Protein AF-A0A4Q5N2U7-F1 (afdb_monomer_lite)

pLDDT: mean 84.31, std 18.62, range [34.31, 98.62]

InterPro domains:
  IPR003783 Regulatory protein RecX [PTHR33602] (4-126)
  IPR036388 Winged helix-like DNA-binding domain superfamily [G3DSA:1.10.10.10] (25-68)
  IPR053924 RecX, second three-helical domain [PF02631] (25-66)

Sequence (153 aa):
MARNDVPTDIAETVLDRFTEVGLIDDAEYARMLVRARHEDRGLARRALVVELRRKGIDDDVAAGALEAVDDDLEASTARDLARRRLAGNRGLGREVRMRRVVAMLGRKGYSSGLAVQIVCELLAQEAAATGSDPAGDQDDRADLSGREFFGDD

Radius of gyration: 21.4 Å; chains: 1; bounding box: 68×37×55 Å

Foldseek 3Di:
DDDPPDPVVNVLVVLLVCVVVVVDDLLRSLLVQLVSCCVVVVADLQVSCVVSVVVVRDPVSNVNSCVVCDPVNNLVSLLVQLLVQLVVCVVDDLVVSLVVSLVSNVVSPDDSVSSNVSNVVVVVVVCVVVVPDPDDDPDPPDDDDDDPDDDDD

Structure (mmCIF, N/CA/C/O backbone):
data_AF-A0A4Q5N2U7-F1
#
_entry.id   AF-A0A4Q5N2U7-F1
#
loop_
_atom_site.group_PDB
_atom_site.id
_atom_site.type_symbol
_atom_site.label_atom_id
_atom_site.label_alt_id
_atom_site.label_comp_id
_atom_site.label_asym_id
_atom_site.label_entity_id
_atom_site.label_seq_id
_atom_site.pdbx_PDB_ins_code
_atom_site.Cartn_x
_atom_site.Cartn_y
_atom_site.Cartn_z
_atom_site.occupancy
_atom_site.B_iso_or_equiv
_atom_site.auth_seq_id
_atom_site.auth_comp_id
_atom_site.auth_asym_id
_atom_site.auth_atom_id
_atom_site.pdbx_PDB_model_num
ATOM 1 N N . MET A 1 1 ? -11.801 25.457 -3.790 1.00 34.31 1 MET A N 1
ATOM 2 C CA . MET A 1 1 ? -12.072 24.606 -2.614 1.00 34.31 1 MET A CA 1
ATOM 3 C C . MET A 1 1 ? -10.730 24.196 -2.039 1.00 34.31 1 MET A C 1
ATOM 5 O O . MET A 1 1 ? -9.992 23.498 -2.721 1.00 34.31 1 MET A O 1
ATOM 9 N N . ALA A 1 2 ? -10.361 24.733 -0.878 1.00 39.69 2 ALA A N 1
ATOM 10 C CA . ALA A 1 2 ? -9.082 24.439 -0.243 1.00 39.69 2 ALA A CA 1
ATOM 11 C C . ALA A 1 2 ? -9.148 23.031 0.362 1.00 39.69 2 ALA A C 1
ATOM 13 O O . ALA A 1 2 ? -9.914 22.795 1.294 1.00 39.69 2 ALA A O 1
ATOM 14 N N . ARG A 1 3 ? -8.394 22.083 -0.203 1.00 43.09 3 ARG A N 1
ATOM 15 C CA . ARG A 1 3 ? -8.057 20.850 0.510 1.00 43.09 3 ARG A CA 1
ATOM 16 C C . ARG A 1 3 ? -7.101 21.273 1.619 1.00 43.09 3 ARG A C 1
ATOM 18 O O . ARG A 1 3 ? -6.027 21.783 1.319 1.00 43.09 3 ARG A O 1
ATOM 25 N N . ASN A 1 4 ? -7.532 21.148 2.871 1.00 48.88 4 ASN A N 1
ATOM 26 C CA . ASN A 1 4 ? -6.637 21.295 4.010 1.00 48.88 4 ASN A CA 1
ATOM 27 C C . ASN A 1 4 ? -5.574 20.199 3.894 1.00 48.88 4 ASN A C 1
ATOM 29 O O . ASN A 1 4 ? -5.860 19.037 4.167 1.00 48.88 4 ASN A O 1
ATOM 33 N N . ASP A 1 5 ? -4.380 20.578 3.451 1.00 51.38 5 ASP A N 1
ATOM 34 C CA . ASP A 1 5 ? -3.184 19.738 3.455 1.00 51.38 5 ASP A CA 1
ATOM 35 C C . ASP A 1 5 ? -2.694 19.656 4.910 1.00 51.38 5 ASP A C 1
ATOM 37 O O . ASP A 1 5 ? -1.767 20.346 5.336 1.00 51.38 5 ASP A O 1
ATOM 41 N N . VAL A 1 6 ? -3.445 18.926 5.740 1.00 60.00 6 VAL A N 1
ATOM 42 C CA . VAL A 1 6 ? -3.042 18.637 7.117 1.00 60.00 6 VAL A CA 1
ATOM 43 C C . VAL A 1 6 ? -1.966 17.560 7.027 1.00 60.00 6 VAL A C 1
ATOM 45 O O . VAL A 1 6 ? -2.257 16.488 6.498 1.00 60.00 6 VAL A O 1
ATOM 48 N N . PRO A 1 7 ? -0.746 17.800 7.539 1.00 65.56 7 PRO A N 1
ATOM 49 C CA . PRO A 1 7 ? 0.288 16.774 7.563 1.00 65.56 7 PRO A CA 1
ATOM 50 C C . PRO A 1 7 ? -0.250 15.498 8.221 1.00 65.56 7 PRO A C 1
ATOM 52 O O . PRO A 1 7 ? -0.892 15.580 9.269 1.00 65.56 7 PRO A O 1
ATOM 55 N N . THR A 1 8 ? 0.003 14.327 7.631 1.00 63.38 8 THR A N 1
ATOM 56 C CA . THR A 1 8 ? -0.582 13.047 8.076 1.00 63.38 8 THR A CA 1
ATOM 57 C C . THR A 1 8 ? -0.322 12.767 9.565 1.00 63.38 8 THR A C 1
ATOM 59 O O . THR A 1 8 ? -1.197 12.247 10.253 1.00 63.38 8 THR A O 1
ATOM 62 N N . ASP A 1 9 ? 0.832 13.193 10.088 1.00 67.69 9 ASP A N 1
ATOM 63 C CA . ASP A 1 9 ? 1.206 13.064 11.505 1.00 67.69 9 ASP A CA 1
ATOM 64 C C . ASP A 1 9 ? 0.288 13.888 12.430 1.00 67.69 9 ASP A C 1
ATOM 66 O O . ASP A 1 9 ? -0.063 13.475 13.539 1.00 67.69 9 ASP A O 1
ATOM 70 N N . ILE A 1 10 ? -0.149 15.058 11.955 1.00 74.50 10 ILE A N 1
ATOM 71 C CA . ILE A 1 10 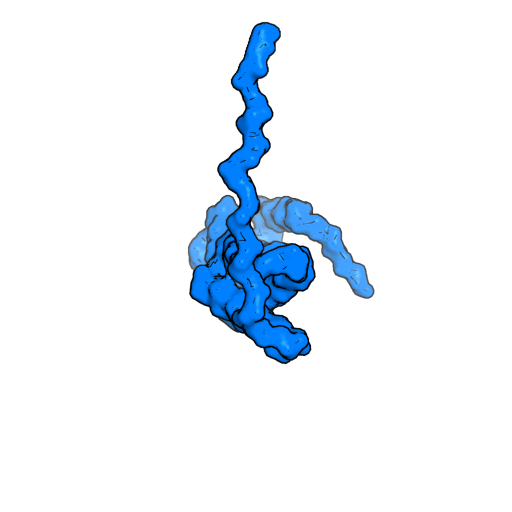? -1.114 15.913 12.651 1.00 74.50 10 ILE A CA 1
ATOM 72 C C . ILE A 1 10 ? -2.512 15.304 12.553 1.00 74.50 10 ILE A C 1
ATOM 74 O O . ILE A 1 10 ? -3.226 15.277 13.552 1.00 74.50 10 ILE A O 1
ATOM 78 N N . ALA A 1 11 ? -2.897 14.780 11.385 1.00 73.06 11 ALA A N 1
ATOM 79 C CA . ALA A 1 11 ? -4.189 14.119 11.209 1.00 73.06 11 ALA A CA 1
ATOM 80 C C . ALA A 1 11 ? -4.337 12.912 12.150 1.00 73.06 11 ALA A C 1
ATOM 82 O O . ALA A 1 11 ? -5.360 12.772 12.810 1.00 73.06 11 ALA A O 1
ATOM 83 N N . GLU A 1 12 ? -3.295 12.092 12.281 1.00 75.38 12 GLU A N 1
ATOM 84 C CA . GLU A 1 12 ? -3.256 10.969 13.221 1.00 75.38 12 GLU A CA 1
ATOM 85 C C . GLU A 1 12 ? -3.387 11.425 14.676 1.00 75.38 12 GLU A C 1
ATOM 87 O O . GLU A 1 12 ? -4.227 10.907 15.404 1.00 75.38 12 GLU A O 1
ATOM 92 N N . THR A 1 13 ? -2.623 12.443 15.079 1.00 8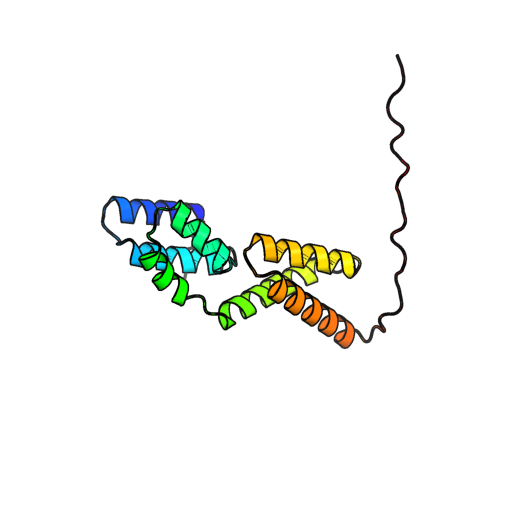0.75 13 THR A N 1
ATOM 93 C CA . THR A 1 13 ? -2.677 12.973 16.450 1.00 80.75 13 THR A CA 1
ATOM 94 C C . THR A 1 13 ? -4.069 13.519 16.798 1.00 80.75 13 THR A C 1
ATOM 96 O O . THR A 1 13 ? -4.556 13.332 17.913 1.00 80.75 13 THR A O 1
ATOM 99 N N . VAL A 1 14 ? -4.730 14.189 15.848 1.00 82.44 14 VAL A N 1
ATOM 100 C CA . VAL A 1 14 ? -6.090 14.721 16.034 1.00 82.44 14 VAL A CA 1
ATOM 101 C C . VAL A 1 14 ? -7.114 13.592 16.142 1.00 82.44 14 VAL A C 1
ATOM 103 O O . VAL A 1 14 ? -7.974 13.646 17.021 1.00 82.44 14 VAL A O 1
ATOM 106 N N . LEU A 1 15 ? -7.012 12.567 15.292 1.00 79.00 15 LEU A N 1
ATOM 107 C CA . LEU A 1 15 ? -7.911 11.413 15.329 1.00 79.00 15 LEU A CA 1
ATOM 108 C C . LEU A 1 15 ? -7.763 10.618 16.629 1.00 79.00 15 LEU A C 1
ATOM 110 O O . LEU A 1 15 ? -8.770 10.319 17.262 1.00 79.00 15 LEU A O 1
ATOM 114 N N . ASP A 1 16 ? -6.529 10.362 17.070 1.00 81.00 16 ASP A N 1
ATOM 115 C CA . ASP A 1 16 ? -6.254 9.665 18.332 1.00 81.00 16 ASP A CA 1
ATOM 116 C C . ASP A 1 16 ? -6.878 10.421 19.517 1.00 81.00 16 ASP A C 1
ATOM 118 O O . ASP A 1 16 ? -7.536 9.827 20.375 1.00 81.00 16 ASP A O 1
ATOM 122 N N . ARG A 1 17 ? -6.743 11.756 19.536 1.00 81.19 17 ARG A N 1
ATOM 123 C CA . ARG A 1 17 ? -7.346 12.584 20.584 1.00 81.19 17 ARG A CA 1
ATOM 124 C C . ARG A 1 17 ? -8.870 12.521 20.559 1.00 81.19 17 ARG A C 1
ATOM 126 O O . ARG A 1 17 ? -9.482 12.518 21.623 1.00 81.19 17 ARG A O 1
ATOM 133 N N . PHE A 1 18 ? -9.484 12.504 19.377 1.00 81.06 18 PHE A N 1
ATOM 134 C CA . PHE A 1 18 ? -10.940 12.439 19.240 1.00 81.06 18 PHE A CA 1
ATOM 135 C C . PHE A 1 18 ? -11.514 11.105 19.716 1.00 81.06 18 PHE A C 1
ATOM 137 O O . PHE A 1 18 ? -12.567 11.123 20.349 1.00 81.06 18 PHE A O 1
ATOM 144 N N . THR A 1 19 ? -10.811 9.989 19.529 1.00 81.56 19 THR A N 1
ATOM 145 C CA . THR A 1 19 ? -11.196 8.711 20.145 1.00 81.56 19 THR A CA 1
ATOM 146 C C . THR A 1 19 ? -11.049 8.762 21.668 1.00 81.56 19 THR A C 1
ATOM 148 O O . THR A 1 19 ? -11.975 8.406 22.392 1.00 81.56 19 THR A O 1
ATOM 151 N N . GLU A 1 20 ? -9.928 9.284 22.184 1.00 79.88 20 GLU A N 1
ATOM 152 C CA . GLU A 1 20 ? -9.669 9.369 23.633 1.00 79.88 20 GLU A CA 1
ATOM 153 C C . GLU A 1 20 ? -10.728 10.197 24.381 1.00 79.88 20 GLU A C 1
ATOM 155 O O . GLU A 1 20 ? -11.143 9.841 25.483 1.00 79.88 20 GLU A O 1
ATOM 160 N N . VAL A 1 21 ? -11.190 11.301 23.782 1.00 87.12 21 VAL A N 1
ATOM 161 C CA . VAL A 1 21 ? -12.258 12.136 24.359 1.00 87.12 21 VAL A CA 1
ATOM 162 C C . VAL A 1 21 ? -13.673 11.652 24.003 1.00 87.12 21 VAL A C 1
ATOM 164 O O . VAL A 1 21 ? -14.644 12.335 24.331 1.00 87.12 21 VAL A O 1
ATOM 167 N N . GLY A 1 22 ? -13.800 10.491 23.348 1.00 79.06 22 GLY A N 1
ATOM 168 C CA . GLY A 1 22 ? -15.071 9.846 23.005 1.00 79.06 22 GLY A CA 1
ATOM 169 C C . GLY A 1 22 ? -15.880 10.553 21.913 1.00 79.06 22 GLY A C 1
ATOM 170 O O . GLY A 1 22 ? -17.090 10.360 21.833 1.00 79.06 22 GLY A O 1
ATOM 171 N N . LEU A 1 23 ? -15.244 11.403 21.102 1.00 79.38 23 LEU A N 1
ATOM 172 C CA . LEU A 1 23 ? -15.891 12.111 19.992 1.00 79.38 23 LEU A CA 1
ATOM 173 C C . LEU A 1 23 ? -16.080 11.232 18.753 1.00 79.38 23 LEU A C 1
ATOM 175 O O . LEU A 1 23 ? -16.927 11.552 17.923 1.00 79.38 23 LEU A O 1
ATOM 179 N N . ILE A 1 24 ? -15.287 10.169 18.618 1.00 82.19 24 ILE A N 1
ATOM 180 C CA . ILE A 1 24 ? -15.341 9.211 17.511 1.00 82.19 24 ILE A CA 1
ATOM 181 C C . ILE A 1 24 ? -15.220 7.798 18.095 1.00 82.19 24 ILE A C 1
ATOM 183 O O . ILE A 1 24 ? -14.472 7.590 19.051 1.00 82.19 24 ILE A O 1
ATOM 187 N N . ASP A 1 25 ? -15.964 6.842 17.534 1.00 90.06 25 ASP A N 1
ATOM 188 C CA . ASP A 1 25 ? -15.830 5.422 17.871 1.00 90.06 25 ASP A CA 1
ATOM 189 C C . ASP A 1 25 ? -14.685 4.733 17.099 1.00 90.06 25 ASP A C 1
ATOM 191 O O . ASP A 1 25 ? -14.195 5.221 16.077 1.00 90.06 25 ASP A O 1
ATOM 195 N N . ASP A 1 26 ? -14.261 3.558 17.564 1.00 90.00 26 ASP A N 1
ATOM 196 C CA . ASP A 1 26 ? -13.142 2.820 16.963 1.00 90.00 26 ASP A CA 1
ATOM 197 C C . ASP A 1 26 ? -13.374 2.471 15.483 1.00 90.00 26 ASP A C 1
ATOM 199 O O . ASP A 1 26 ? -12.426 2.413 14.697 1.00 90.00 26 ASP A O 1
ATOM 203 N N . ALA A 1 27 ? -14.628 2.264 15.071 1.00 93.19 27 ALA A N 1
ATOM 204 C CA . ALA A 1 27 ? -14.956 1.877 13.705 1.00 93.19 27 ALA A CA 1
ATOM 205 C C . ALA A 1 27 ? -14.828 3.049 12.731 1.00 93.19 27 ALA A C 1
ATOM 207 O O . ALA A 1 27 ? -14.313 2.887 11.621 1.00 93.19 27 ALA A O 1
ATOM 208 N N . GLU A 1 28 ? -15.279 4.237 13.122 1.00 92.44 28 GLU A N 1
ATOM 209 C CA . GLU A 1 28 ? -15.081 5.454 12.342 1.00 92.44 28 GLU A CA 1
ATOM 210 C C . GLU A 1 28 ? -13.607 5.851 12.291 1.00 92.44 28 GLU A C 1
ATOM 212 O O . GLU A 1 28 ? -13.091 6.106 11.195 1.00 92.44 28 GLU A O 1
ATOM 217 N N . TYR A 1 29 ? -12.904 5.787 13.424 1.00 92.00 29 TYR A N 1
ATOM 218 C CA . TYR A 1 29 ? -11.461 6.000 13.470 1.00 92.00 29 TYR A CA 1
ATOM 219 C C . TYR A 1 29 ? -10.724 5.054 12.508 1.00 92.00 29 TYR A C 1
ATOM 221 O O . TYR A 1 29 ? -9.923 5.499 11.679 1.00 92.00 29 TYR A O 1
ATOM 229 N N . ALA A 1 30 ? -11.038 3.754 12.546 1.00 94.75 30 ALA A N 1
ATOM 230 C CA . ALA A 1 30 ? -10.409 2.754 11.691 1.00 94.75 30 ALA A CA 1
ATOM 231 C C . ALA A 1 30 ? -10.640 3.035 10.198 1.00 94.75 30 ALA A C 1
ATOM 233 O O . ALA A 1 30 ? -9.691 2.983 9.411 1.00 94.75 30 ALA A O 1
ATOM 234 N N . ARG A 1 31 ? -11.870 3.394 9.797 1.00 94.69 31 ARG A N 1
ATOM 235 C CA . ARG A 1 31 ? -12.192 3.765 8.404 1.00 94.69 31 ARG A CA 1
ATOM 236 C C . ARG A 1 31 ? -11.401 4.988 7.944 1.00 94.69 31 ARG A C 1
ATOM 238 O O . ARG A 1 31 ? -10.846 4.984 6.843 1.00 94.69 31 ARG A O 1
ATOM 245 N N . MET A 1 32 ? -11.331 6.026 8.778 1.00 92.62 32 MET A N 1
ATOM 246 C CA . MET A 1 32 ? -10.576 7.241 8.464 1.00 92.62 32 MET A CA 1
ATOM 247 C C . MET A 1 32 ? -9.081 6.956 8.330 1.00 92.62 32 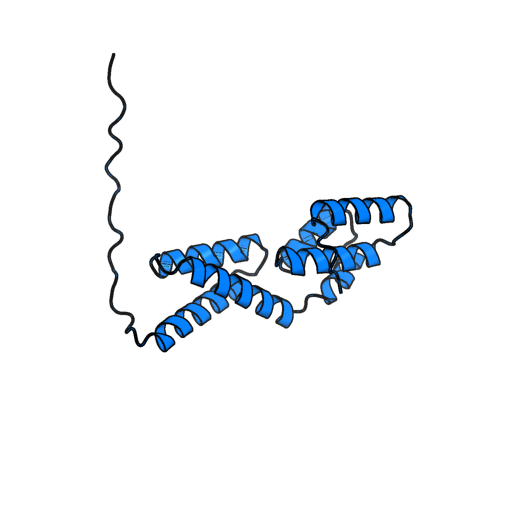MET A C 1
ATOM 249 O O . MET A 1 32 ? -8.458 7.397 7.362 1.00 92.62 32 MET A O 1
ATOM 253 N N . LEU A 1 33 ? -8.518 6.177 9.254 1.00 92.00 33 LEU A N 1
ATOM 254 C CA . LEU A 1 33 ? -7.110 5.805 9.226 1.00 92.00 33 LEU A CA 1
ATOM 255 C C . LEU A 1 33 ? -6.778 4.969 7.984 1.00 92.00 33 LEU A C 1
ATOM 257 O O . LEU A 1 33 ? -5.812 5.276 7.286 1.00 92.00 33 LEU A O 1
ATOM 261 N N . VAL A 1 34 ? -7.583 3.948 7.671 1.00 95.75 34 VAL A N 1
ATOM 262 C CA . VAL A 1 34 ? -7.420 3.116 6.465 1.00 95.75 34 VAL A CA 1
ATOM 263 C C . VAL A 1 34 ? -7.363 3.986 5.219 1.00 95.75 34 VAL A C 1
ATOM 265 O O . VAL A 1 34 ? -6.407 3.893 4.446 1.00 95.75 34 VAL A O 1
ATOM 268 N N . ARG A 1 35 ? -8.344 4.878 5.064 1.00 93.06 35 ARG A N 1
ATOM 269 C CA . ARG A 1 35 ? -8.426 5.782 3.922 1.00 93.06 35 ARG A CA 1
ATOM 270 C C . ARG A 1 35 ? -7.199 6.685 3.827 1.00 93.06 35 ARG A C 1
ATOM 272 O O . ARG A 1 35 ? -6.541 6.692 2.792 1.00 93.06 35 ARG A O 1
ATOM 279 N N . ALA A 1 36 ? -6.853 7.386 4.906 1.00 91.62 36 ALA A N 1
ATOM 280 C CA . ALA A 1 36 ? -5.717 8.306 4.922 1.00 91.62 36 ALA A CA 1
ATOM 281 C C . ALA A 1 36 ? -4.402 7.590 4.577 1.00 91.62 36 ALA A C 1
ATOM 283 O O . ALA A 1 36 ? -3.623 8.038 3.741 1.00 91.62 36 ALA A O 1
ATOM 284 N N . ARG A 1 37 ? -4.157 6.415 5.166 1.00 92.75 37 ARG A N 1
ATOM 285 C CA . ARG A 1 37 ? -2.919 5.660 4.932 1.00 92.75 37 ARG A CA 1
ATOM 286 C C . ARG A 1 37 ? -2.863 5.025 3.543 1.00 92.75 37 ARG A C 1
ATOM 288 O O . ARG A 1 37 ? -1.769 4.896 2.983 1.00 92.75 37 ARG A O 1
ATOM 295 N N . HIS A 1 38 ? -4.002 4.636 2.982 1.00 95.00 38 HIS A N 1
ATOM 296 C CA . HIS A 1 38 ? -4.065 4.183 1.600 1.00 95.00 38 HIS A CA 1
ATOM 297 C C . HIS A 1 38 ? -3.815 5.341 0.622 1.00 95.00 38 HIS A C 1
ATOM 299 O O . HIS A 1 38 ? -2.964 5.206 -0.252 1.00 95.00 38 HIS A O 1
ATOM 305 N N . GLU A 1 39 ? -4.465 6.492 0.806 1.00 91.19 39 GLU A N 1
ATOM 306 C CA . GLU A 1 39 ? -4.334 7.659 -0.079 1.00 91.19 39 GLU A CA 1
ATOM 307 C C . GLU A 1 39 ? -2.929 8.291 -0.007 1.00 91.19 39 GLU A C 1
ATOM 309 O O . GLU A 1 39 ? -2.268 8.451 -1.036 1.00 91.19 39 GLU A O 1
ATOM 314 N N . ASP A 1 40 ? -2.422 8.573 1.196 1.00 91.12 40 ASP A N 1
ATOM 315 C CA . ASP A 1 40 ? -1.167 9.319 1.377 1.00 91.12 40 ASP A CA 1
ATOM 316 C C . ASP A 1 40 ? 0.066 8.445 1.143 1.00 91.12 40 ASP A C 1
ATOM 318 O O . ASP A 1 40 ? 1.079 8.856 0.567 1.00 91.12 40 ASP A O 1
ATOM 322 N N . ARG A 1 41 ? 0.011 7.205 1.641 1.00 91.94 41 ARG A N 1
ATOM 323 C CA . ARG A 1 41 ? 1.173 6.310 1.689 1.00 91.94 41 ARG A CA 1
ATOM 324 C C . ARG A 1 41 ? 1.043 5.136 0.733 1.00 91.94 41 ARG A C 1
ATOM 326 O O . ARG A 1 41 ? 2.039 4.427 0.547 1.00 91.94 41 ARG A O 1
ATOM 333 N N . GLY A 1 42 ? -0.106 4.921 0.096 1.00 96.31 42 GLY A N 1
ATOM 334 C CA . GLY A 1 42 ? -0.313 3.809 -0.830 1.00 96.31 42 GLY A CA 1
ATOM 335 C C . GLY A 1 42 ? -0.136 2.449 -0.162 1.00 96.31 42 GLY A C 1
ATOM 336 O O . GLY A 1 42 ? 0.458 1.558 -0.773 1.00 96.31 42 GLY A O 1
ATOM 337 N N . LEU A 1 43 ? -0.520 2.320 1.113 1.00 97.50 43 LEU A N 1
ATOM 338 C CA . LEU A 1 43 ? -0.395 1.063 1.851 1.00 97.50 43 LEU A CA 1
ATOM 339 C C . LEU A 1 43 ? -1.443 0.049 1.386 1.00 97.50 43 LEU A C 1
ATOM 341 O O . LEU A 1 43 ? -2.607 0.388 1.186 1.00 97.50 43 LEU A O 1
ATOM 345 N N . ALA A 1 44 ? -1.008 -1.198 1.254 1.00 97.56 44 ALA A N 1
ATOM 346 C CA . ALA A 1 44 ? -1.859 -2.345 0.977 1.00 97.56 44 ALA A CA 1
ATOM 347 C C . ALA A 1 44 ? -2.620 -2.785 2.236 1.00 97.56 44 ALA A C 1
ATOM 349 O O . ALA A 1 44 ? -2.175 -2.528 3.364 1.00 97.56 44 ALA A O 1
ATOM 350 N N . ARG A 1 45 ? -3.696 -3.552 2.057 1.00 96.56 45 ARG A N 1
ATOM 351 C CA . ARG A 1 45 ? -4.536 -4.107 3.127 1.00 96.56 45 ARG A CA 1
ATOM 352 C C . ARG A 1 45 ? -3.706 -4.781 4.223 1.00 96.56 45 ARG A C 1
ATOM 354 O O . ARG A 1 45 ? -3.920 -4.530 5.403 1.00 96.56 45 ARG A O 1
ATOM 361 N N . ARG A 1 46 ? -2.679 -5.562 3.858 1.00 96.38 46 ARG A N 1
ATOM 362 C CA . ARG A 1 46 ? -1.794 -6.249 4.827 1.00 96.38 46 ARG A CA 1
ATOM 363 C C . ARG A 1 46 ? -1.021 -5.286 5.729 1.00 96.38 46 ARG A C 1
ATOM 365 O O . ARG A 1 46 ? -0.845 -5.572 6.908 1.00 96.38 46 ARG A O 1
ATOM 372 N N . ALA A 1 47 ? -0.533 -4.171 5.187 1.00 97.31 47 A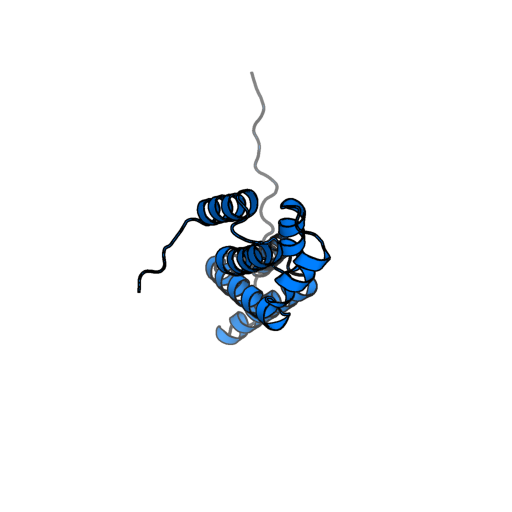LA A N 1
ATOM 373 C CA . ALA A 1 47 ? 0.162 -3.164 5.987 1.00 97.31 47 ALA A CA 1
ATOM 374 C C . ALA A 1 47 ? -0.825 -2.384 6.866 1.00 97.31 47 ALA A C 1
ATOM 376 O O . ALA A 1 47 ? -0.504 -2.069 8.008 1.00 97.31 47 ALA A O 1
ATOM 377 N N . LEU A 1 48 ? -2.035 -2.134 6.362 1.00 96.94 48 LEU A N 1
ATOM 378 C CA . LEU A 1 48 ? -3.097 -1.464 7.107 1.00 96.94 48 LEU A CA 1
ATOM 379 C C . LEU A 1 48 ? -3.569 -2.286 8.314 1.00 96.94 48 LEU A C 1
ATOM 381 O O . LEU A 1 48 ? -3.716 -1.720 9.389 1.00 96.94 48 LEU A O 1
ATOM 385 N N . VAL A 1 49 ? -3.689 -3.615 8.189 1.00 96.62 49 VAL A N 1
ATOM 386 C CA . VAL A 1 49 ? -3.955 -4.516 9.333 1.00 96.62 49 VAL A CA 1
ATOM 387 C C . VAL A 1 49 ? -2.922 -4.317 10.445 1.00 96.62 49 VAL A C 1
ATOM 389 O O . VAL A 1 49 ? -3.269 -4.214 11.617 1.00 96.62 49 VAL A O 1
ATOM 392 N N . VAL A 1 50 ? -1.636 -4.253 10.087 1.00 96.06 50 VAL A N 1
ATOM 393 C CA . VAL A 1 50 ? -0.557 -4.068 11.069 1.00 96.06 50 VAL A CA 1
ATOM 394 C C . VAL A 1 50 ? -0.661 -2.702 11.748 1.00 96.06 50 VAL A C 1
ATOM 396 O O . VAL A 1 50 ? -0.450 -2.612 12.954 1.00 96.06 50 VAL A O 1
ATOM 399 N N . GLU A 1 51 ? -0.995 -1.650 11.001 1.00 93.94 51 GLU A N 1
ATOM 400 C CA . GLU A 1 51 ? -1.193 -0.307 11.557 1.00 93.94 51 GLU A CA 1
ATOM 401 C C . GLU A 1 51 ? -2.399 -0.243 12.503 1.00 93.94 51 GLU A C 1
ATOM 403 O O . GLU A 1 51 ? -2.264 0.269 13.610 1.00 93.94 51 GLU A O 1
ATOM 408 N N . LEU A 1 52 ? -3.537 -0.826 12.121 1.00 94.81 52 LEU A N 1
ATOM 409 C CA . LEU A 1 52 ? -4.738 -0.882 12.962 1.00 94.81 52 LEU A CA 1
ATOM 410 C C . LEU A 1 52 ? -4.472 -1.627 14.277 1.00 94.81 52 LEU A C 1
ATOM 412 O O . LEU A 1 52 ? -4.778 -1.115 15.351 1.00 94.81 52 LEU A O 1
ATOM 416 N N . ARG A 1 53 ? -3.791 -2.776 14.214 1.00 93.81 53 ARG A N 1
ATOM 417 C CA . ARG A 1 53 ? -3.401 -3.534 15.414 1.00 93.81 53 ARG A CA 1
ATOM 418 C C . ARG A 1 53 ? -2.439 -2.768 16.315 1.00 93.81 53 ARG A C 1
ATOM 420 O O . ARG A 1 53 ? -2.563 -2.824 17.533 1.00 93.81 53 ARG A O 1
ATOM 427 N N . ARG A 1 54 ? -1.487 -2.025 15.741 1.00 92.62 54 ARG A N 1
ATOM 428 C CA . ARG A 1 54 ? -0.585 -1.147 16.515 1.00 92.62 54 ARG A CA 1
ATOM 429 C C . ARG A 1 54 ? -1.335 -0.032 17.238 1.00 92.62 54 ARG A C 1
ATOM 431 O O . ARG A 1 54 ? -0.862 0.421 18.274 1.00 92.62 54 ARG A O 1
ATOM 438 N N . LYS A 1 55 ? -2.478 0.391 16.698 1.00 89.50 55 LYS A N 1
ATOM 439 C CA . LYS A 1 55 ? -3.386 1.369 17.303 1.00 89.50 55 LYS A CA 1
ATOM 440 C C . LYS A 1 55 ? -4.381 0.760 18.293 1.00 89.50 55 LYS A C 1
ATOM 442 O O . LYS A 1 55 ? -5.146 1.502 18.889 1.00 89.50 55 LYS A O 1
ATOM 447 N N . GLY A 1 56 ? -4.347 -0.558 18.504 1.00 90.25 56 GLY A N 1
ATOM 448 C CA . GLY A 1 56 ? -5.240 -1.244 19.438 1.00 90.25 56 GLY A CA 1
ATOM 449 C C . GLY A 1 56 ? -6.660 -1.458 18.911 1.00 90.25 56 GLY A C 1
ATOM 450 O O . GLY A 1 56 ? -7.534 -1.799 19.698 1.00 90.25 56 GLY A O 1
ATOM 451 N N . ILE A 1 57 ? -6.889 -1.281 17.606 1.00 94.38 57 ILE A N 1
ATOM 452 C CA . ILE A 1 57 ? -8.186 -1.557 16.980 1.00 94.38 57 ILE A CA 1
ATOM 453 C C . ILE A 1 57 ? -8.396 -3.071 16.911 1.00 94.38 57 ILE A C 1
ATOM 455 O O . ILE A 1 57 ? -7.520 -3.798 16.433 1.00 94.38 57 ILE A O 1
ATOM 459 N N . ASP A 1 58 ? -9.561 -3.518 17.380 1.00 92.56 58 ASP A N 1
ATOM 460 C CA . ASP A 1 58 ? -9.966 -4.922 17.365 1.00 92.56 58 ASP A CA 1
ATOM 461 C C . ASP A 1 58 ? -10.046 -5.494 15.937 1.00 92.56 58 ASP A C 1
ATOM 463 O O . ASP A 1 58 ? -10.333 -4.774 14.975 1.00 92.56 58 ASP A O 1
ATOM 467 N N . ASP A 1 59 ? -9.793 -6.797 15.793 1.00 92.62 59 ASP A N 1
ATOM 468 C CA . ASP A 1 59 ? -9.740 -7.469 14.493 1.00 92.62 59 ASP A CA 1
ATOM 469 C C . ASP A 1 59 ? -11.086 -7.402 13.735 1.00 92.62 59 ASP A C 1
ATOM 471 O O . ASP A 1 59 ? -11.068 -7.248 12.509 1.00 92.62 59 ASP A O 1
ATOM 475 N N . ASP A 1 60 ? -12.235 -7.433 14.423 1.00 94.38 60 ASP A N 1
ATOM 476 C CA . ASP A 1 60 ? -13.558 -7.333 13.785 1.00 94.38 60 ASP A CA 1
ATOM 477 C C . ASP A 1 60 ? -13.810 -5.916 13.241 1.00 94.38 60 ASP A C 1
ATOM 479 O O . ASP A 1 60 ? -14.280 -5.728 12.113 1.00 94.38 60 ASP A O 1
ATOM 483 N N . VAL A 1 61 ? -13.425 -4.896 14.014 1.00 95.06 61 VAL A N 1
ATOM 484 C CA . VAL A 1 61 ? -13.510 -3.485 13.604 1.00 95.06 61 VAL A CA 1
ATOM 485 C C . VAL A 1 61 ? -12.559 -3.207 12.438 1.00 95.06 61 VAL A C 1
ATOM 487 O O . VAL A 1 61 ? -12.926 -2.547 11.458 1.00 95.06 61 VAL A O 1
ATOM 490 N N . ALA A 1 62 ? -11.341 -3.748 12.510 1.00 94.19 62 ALA A N 1
ATOM 491 C CA . ALA A 1 62 ? -10.352 -3.644 11.452 1.00 94.19 62 ALA A CA 1
ATOM 492 C C . ALA A 1 62 ? -10.844 -4.295 10.153 1.00 94.19 62 ALA A C 1
ATOM 494 O O . ALA A 1 62 ? -10.685 -3.704 9.083 1.00 94.19 62 ALA A O 1
ATOM 495 N N . ALA A 1 63 ? -11.464 -5.477 10.227 1.00 95.31 63 ALA A N 1
ATOM 496 C CA . ALA A 1 63 ? -11.996 -6.172 9.058 1.00 95.31 63 ALA A CA 1
ATOM 497 C C . ALA A 1 63 ? -13.009 -5.3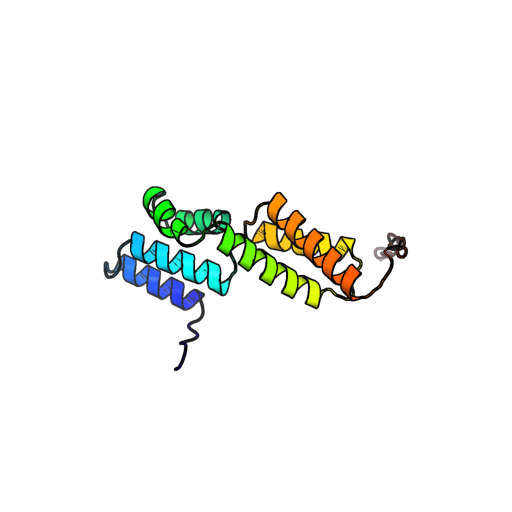06 8.296 1.00 95.31 63 ALA A C 1
ATOM 499 O O . ALA A 1 63 ? -12.841 -5.110 7.090 1.00 95.31 63 ALA A O 1
ATOM 500 N N . GLY A 1 64 ? -13.977 -4.715 9.006 1.00 96.12 64 GLY A N 1
ATOM 501 C CA . GLY A 1 64 ? -14.978 -3.829 8.407 1.00 96.12 64 GLY A CA 1
ATOM 502 C C . GLY A 1 64 ? -14.373 -2.560 7.799 1.00 96.12 64 GLY A C 1
ATOM 503 O O . GLY A 1 64 ? -14.743 -2.150 6.702 1.00 96.12 64 GLY A O 1
ATOM 504 N N . ALA A 1 65 ? -13.385 -1.945 8.457 1.00 95.62 65 ALA A N 1
ATOM 505 C CA . ALA A 1 65 ? -12.713 -0.766 7.907 1.00 95.62 65 ALA A CA 1
ATOM 506 C C . ALA A 1 65 ? -11.936 -1.068 6.614 1.00 95.62 65 ALA A C 1
ATOM 508 O O . ALA A 1 65 ? -11.872 -0.233 5.710 1.00 95.62 65 ALA A O 1
ATOM 509 N N . LEU A 1 66 ? -11.348 -2.262 6.515 1.00 95.94 66 LEU A N 1
ATOM 510 C CA . LEU A 1 66 ? -10.559 -2.670 5.357 1.00 95.94 66 LEU A CA 1
ATOM 511 C C . LEU A 1 66 ? -11.412 -3.001 4.130 1.00 95.94 66 LEU A C 1
ATOM 513 O O . LEU A 1 66 ? -10.857 -3.046 3.037 1.00 95.94 66 LEU A O 1
ATOM 517 N N . GLU A 1 67 ? -12.729 -3.198 4.258 1.00 94.44 67 GLU A N 1
ATOM 518 C CA . GLU A 1 67 ? -13.638 -3.393 3.113 1.00 94.44 67 GLU A CA 1
ATOM 519 C C . GLU A 1 67 ? -13.569 -2.248 2.094 1.00 94.44 67 GLU A C 1
ATOM 521 O O . GLU A 1 67 ? -13.754 -2.483 0.905 1.00 94.44 67 GLU A O 1
ATOM 526 N N . ALA A 1 68 ? -13.201 -1.039 2.531 1.00 89.50 68 ALA A N 1
ATOM 527 C CA . ALA A 1 68 ? -12.987 0.110 1.652 1.00 89.50 68 ALA A CA 1
ATOM 528 C C . ALA A 1 68 ? -11.790 -0.040 0.687 1.00 89.50 68 ALA A C 1
ATOM 530 O O . ALA A 1 68 ? -11.658 0.757 -0.240 1.00 89.50 68 ALA A O 1
ATOM 531 N N . VAL A 1 69 ? -10.904 -1.018 0.909 1.00 93.94 69 VAL A N 1
ATOM 532 C CA . VAL A 1 69 ? -9.743 -1.312 0.055 1.00 93.94 69 VAL A CA 1
ATOM 533 C C . VAL A 1 69 ? -9.926 -2.687 -0.576 1.00 93.94 69 VAL A C 1
ATOM 535 O O . VAL A 1 69 ? -9.384 -3.685 -0.095 1.00 93.94 69 VAL A O 1
ATOM 538 N N . ASP A 1 70 ? -10.739 -2.753 -1.626 1.00 93.75 70 ASP A N 1
ATOM 539 C CA . ASP A 1 70 ? -10.913 -3.968 -2.420 1.00 93.75 70 ASP A CA 1
ATOM 540 C C . ASP A 1 70 ? -9.679 -4.286 -3.290 1.00 93.75 70 ASP A C 1
ATOM 542 O O . ASP A 1 70 ? -8.715 -3.514 -3.372 1.00 93.75 70 ASP A O 1
ATOM 546 N N . ASP A 1 71 ? -9.693 -5.468 -3.906 1.00 93.69 71 ASP A N 1
ATOM 547 C CA . ASP A 1 71 ? -8.570 -5.978 -4.695 1.00 93.69 71 ASP A CA 1
ATOM 548 C C . ASP A 1 71 ? -8.293 -5.116 -5.942 1.00 93.69 71 ASP A C 1
ATOM 550 O O . ASP A 1 71 ? -7.135 -4.952 -6.341 1.00 93.69 71 ASP A O 1
ATOM 554 N N . ASP A 1 72 ? -9.331 -4.528 -6.544 1.00 95.75 72 ASP A N 1
ATOM 555 C CA . ASP A 1 72 ? -9.213 -3.682 -7.734 1.00 95.75 72 ASP A CA 1
ATOM 556 C C . ASP A 1 72 ? -8.566 -2.337 -7.394 1.00 95.75 72 ASP A C 1
ATOM 558 O O . ASP A 1 72 ? -7.630 -1.895 -8.078 1.00 95.75 72 ASP A O 1
ATOM 562 N N . LEU A 1 73 ? -9.006 -1.707 -6.302 1.00 95.06 73 LEU A N 1
ATOM 563 C CA . LEU A 1 73 ? -8.402 -0.495 -5.773 1.00 95.06 73 LEU A CA 1
ATOM 564 C C . LEU A 1 73 ? -6.945 -0.759 -5.388 1.00 95.06 73 LEU A C 1
ATOM 566 O O . LEU A 1 73 ? -6.059 -0.020 -5.820 1.00 95.06 73 LEU A O 1
ATOM 570 N N . GLU A 1 74 ? -6.666 -1.848 -4.668 1.00 95.25 74 GLU A N 1
ATOM 571 C CA . GLU A 1 74 ? -5.304 -2.227 -4.287 1.00 95.25 74 GLU A CA 1
ATOM 572 C C . GLU A 1 74 ? -4.402 -2.423 -5.521 1.00 95.25 74 GLU A C 1
ATOM 574 O O . GLU A 1 74 ? -3.303 -1.857 -5.597 1.00 95.25 74 GLU A O 1
ATOM 579 N N . ALA A 1 75 ? -4.876 -3.152 -6.534 1.00 97.44 75 ALA A N 1
ATOM 580 C CA . ALA A 1 75 ? -4.137 -3.370 -7.772 1.00 97.44 75 ALA A CA 1
ATOM 581 C C . ALA A 1 75 ? -3.934 -2.071 -8.575 1.00 97.44 75 ALA A C 1
ATOM 583 O O . ALA A 1 75 ? -2.869 -1.872 -9.169 1.00 97.44 75 ALA A O 1
ATOM 584 N N . SER A 1 76 ? -4.921 -1.172 -8.611 1.00 97.94 76 SER A N 1
ATOM 585 C CA . SER A 1 76 ? -4.805 0.124 -9.295 1.00 97.94 76 SER A CA 1
ATOM 586 C C . SER A 1 76 ? -3.771 1.037 -8.619 1.00 97.94 76 SER A C 1
ATOM 588 O O . SER A 1 76 ? -2.854 1.531 -9.286 1.00 97.94 76 SER A O 1
ATOM 590 N N . THR A 1 77 ? -3.808 1.147 -7.287 1.00 98.00 77 THR A N 1
ATOM 591 C CA . THR A 1 77 ? -2.846 1.921 -6.493 1.00 98.00 77 THR A CA 1
ATOM 592 C C . THR A 1 77 ? -1.428 1.366 -6.647 1.00 98.00 77 THR A C 1
ATOM 594 O O . THR A 1 77 ? -0.471 2.127 -6.838 1.00 98.00 77 THR A O 1
ATOM 597 N N . ALA A 1 78 ? -1.268 0.038 -6.648 1.00 98.38 78 ALA A N 1
ATOM 598 C CA . ALA A 1 78 ? 0.014 -0.616 -6.901 1.00 98.38 78 ALA A CA 1
ATOM 599 C C . ALA A 1 78 ? 0.585 -0.270 -8.287 1.00 98.38 78 ALA A C 1
ATOM 601 O O . ALA A 1 78 ? 1.771 0.066 -8.394 1.00 98.38 78 ALA A O 1
ATOM 602 N N . ARG A 1 79 ? -0.246 -0.307 -9.341 1.00 98.62 79 ARG A N 1
ATOM 603 C CA . ARG A 1 79 ? 0.159 0.070 -10.708 1.00 98.62 79 ARG A CA 1
ATOM 604 C C . ARG A 1 79 ? 0.629 1.515 -10.773 1.00 98.62 79 ARG A C 1
ATOM 606 O O . ARG A 1 79 ? 1.674 1.788 -11.363 1.00 98.62 79 ARG A O 1
ATOM 613 N N . ASP A 1 80 ? -0.082 2.431 -10.129 1.00 98.38 80 ASP A N 1
ATOM 614 C CA . ASP A 1 80 ? 0.275 3.848 -10.114 1.00 98.38 80 ASP A CA 1
ATOM 615 C C . ASP A 1 80 ? 1.596 4.115 -9.387 1.00 98.38 80 ASP A C 1
ATOM 617 O O . ASP A 1 80 ? 2.462 4.841 -9.890 1.00 98.38 80 ASP A O 1
ATOM 621 N N . LEU A 1 81 ? 1.798 3.485 -8.226 1.00 98.38 81 LEU A N 1
ATOM 622 C CA . LEU A 1 81 ? 3.061 3.547 -7.490 1.00 98.38 81 LEU A CA 1
ATOM 623 C C . LEU A 1 81 ? 4.223 2.989 -8.317 1.00 98.38 81 LEU A C 1
ATOM 625 O O . LEU A 1 81 ? 5.290 3.608 -8.384 1.00 98.38 81 LEU A O 1
ATOM 629 N N . ALA A 1 82 ? 4.018 1.834 -8.952 1.00 98.50 82 ALA A N 1
ATOM 630 C CA . ALA A 1 82 ? 5.020 1.189 -9.785 1.00 98.50 82 ALA A CA 1
ATOM 631 C C . ALA A 1 82 ? 5.378 2.055 -10.997 1.00 98.50 82 ALA A C 1
ATOM 633 O O . ALA A 1 82 ? 6.562 2.301 -11.228 1.00 98.50 82 ALA A O 1
ATOM 634 N N . ARG A 1 83 ? 4.382 2.598 -11.708 1.00 98.19 83 ARG A N 1
ATOM 635 C CA . ARG A 1 83 ? 4.575 3.477 -12.871 1.00 98.19 83 ARG A CA 1
ATOM 636 C C . ARG A 1 83 ? 5.401 4.709 -12.511 1.00 98.19 83 ARG A C 1
ATOM 638 O O . ARG A 1 83 ? 6.409 4.986 -13.161 1.00 98.19 83 ARG A O 1
ATOM 645 N N . ARG A 1 84 ? 5.037 5.409 -11.428 1.00 97.69 84 ARG A N 1
ATOM 646 C CA . ARG A 1 84 ? 5.799 6.570 -10.931 1.00 97.69 84 ARG A CA 1
ATOM 647 C C . ARG A 1 84 ? 7.242 6.192 -10.590 1.00 97.69 84 ARG A C 1
ATOM 649 O O . ARG A 1 84 ? 8.183 6.881 -10.983 1.00 97.69 84 ARG A O 1
ATOM 656 N N . ARG A 1 85 ? 7.438 5.069 -9.889 1.00 97.50 85 ARG A N 1
ATOM 657 C CA . ARG A 1 85 ? 8.770 4.610 -9.469 1.00 97.50 85 ARG A CA 1
ATOM 658 C C . ARG A 1 85 ? 9.645 4.179 -10.647 1.00 97.50 85 ARG A C 1
ATOM 660 O O . ARG A 1 85 ? 10.849 4.433 -10.612 1.00 97.50 85 ARG A O 1
ATOM 667 N N . LEU A 1 86 ? 9.062 3.528 -11.652 1.00 97.69 86 LEU A N 1
ATOM 668 C CA . LEU A 1 86 ? 9.741 3.109 -12.876 1.00 97.69 86 LEU A CA 1
ATOM 669 C C . LEU A 1 86 ? 10.170 4.314 -13.712 1.00 97.69 86 LEU A C 1
ATOM 671 O O . LEU A 1 86 ? 11.313 4.329 -14.174 1.00 97.69 86 LEU A O 1
ATOM 675 N N . ALA A 1 87 ? 9.319 5.336 -13.840 1.00 95.94 87 ALA A N 1
ATOM 676 C CA . ALA A 1 87 ? 9.653 6.571 -14.547 1.00 95.94 87 ALA A CA 1
ATOM 677 C C . ALA A 1 87 ? 10.873 7.282 -13.931 1.00 95.94 87 ALA A C 1
ATOM 679 O O . ALA A 1 87 ? 11.784 7.676 -14.654 1.00 95.94 87 ALA A O 1
ATOM 680 N N . GLY A 1 88 ? 10.957 7.349 -12.598 1.00 94.81 88 GLY A N 1
ATOM 681 C CA . GLY A 1 88 ? 12.122 7.906 -11.894 1.00 94.81 88 GLY A CA 1
ATOM 682 C C . GLY A 1 88 ? 13.391 7.040 -11.938 1.00 94.81 88 GLY A C 1
ATOM 683 O O . GLY A 1 88 ? 14.427 7.450 -11.430 1.00 94.81 88 GLY A O 1
ATOM 684 N N . ASN A 1 89 ? 13.326 5.838 -12.516 1.00 93.00 89 ASN A N 1
ATOM 685 C CA . ASN A 1 89 ? 14.428 4.874 -12.582 1.00 93.00 89 ASN A CA 1
ATOM 686 C C . ASN A 1 89 ? 14.919 4.611 -14.017 1.00 93.00 89 ASN A C 1
ATOM 688 O O . ASN A 1 89 ? 15.596 3.611 -14.240 1.00 93.00 89 ASN A O 1
ATOM 692 N N . ARG A 1 90 ? 14.555 5.440 -15.003 1.00 90.75 90 ARG A N 1
ATOM 693 C CA . ARG A 1 90 ? 14.863 5.179 -16.424 1.00 90.75 90 ARG A CA 1
ATOM 694 C C . ARG A 1 90 ? 16.357 5.012 -16.735 1.00 90.75 90 ARG A C 1
ATOM 696 O O . ARG A 1 90 ? 16.675 4.293 -17.666 1.00 90.75 90 ARG A O 1
ATOM 703 N N . GLY A 1 91 ? 17.250 5.610 -15.944 1.00 91.50 91 GLY A N 1
ATOM 704 C CA . GLY A 1 91 ? 18.706 5.471 -16.103 1.00 91.50 91 GLY A CA 1
ATOM 705 C C . GLY A 1 91 ? 19.326 4.208 -15.490 1.00 91.50 91 GLY A C 1
ATOM 706 O O . GLY A 1 91 ? 20.536 4.163 -15.329 1.00 91.50 91 GLY A O 1
ATOM 707 N N . LEU A 1 92 ? 18.529 3.223 -15.067 1.00 94.94 92 LEU A N 1
ATOM 708 C CA . LEU A 1 92 ? 19.019 1.981 -14.457 1.00 94.94 92 LEU A CA 1
ATOM 709 C C . LEU A 1 92 ? 18.695 0.775 -15.343 1.00 94.94 92 LEU A C 1
ATOM 711 O O . LEU A 1 92 ? 17.641 0.748 -15.979 1.00 94.94 92 LEU A O 1
ATOM 715 N N . GLY A 1 93 ? 19.521 -0.271 -15.278 1.00 95.12 93 GLY A N 1
ATOM 716 C CA . GLY A 1 93 ? 19.255 -1.545 -15.950 1.00 95.12 93 GLY A CA 1
ATOM 717 C C . GLY A 1 93 ? 17.923 -2.185 -15.529 1.00 95.12 93 GLY A C 1
ATOM 718 O O . GLY A 1 93 ? 17.485 -2.070 -14.376 1.00 95.12 93 GLY A O 1
ATOM 719 N N . ARG A 1 94 ? 17.262 -2.880 -16.464 1.00 94.69 94 ARG A N 1
ATOM 720 C CA . ARG A 1 94 ? 15.903 -3.438 -16.301 1.00 94.69 94 ARG A CA 1
ATOM 721 C C . ARG A 1 94 ? 15.741 -4.282 -15.033 1.00 94.69 94 ARG A C 1
ATOM 723 O O . ARG A 1 94 ? 14.775 -4.090 -14.293 1.00 94.69 94 ARG A O 1
ATOM 730 N N . GLU A 1 95 ? 16.687 -5.174 -14.751 1.00 95.69 95 GLU A N 1
ATOM 731 C CA . GLU A 1 95 ? 16.652 -6.035 -13.560 1.00 95.69 95 GLU A CA 1
ATOM 732 C C . GLU A 1 95 ? 16.749 -5.231 -12.256 1.00 95.69 95 GLU A C 1
ATOM 734 O O . GLU A 1 95 ? 16.008 -5.473 -11.298 1.00 95.69 95 GLU A O 1
ATOM 739 N N . VAL A 1 96 ? 17.604 -4.202 -12.229 1.00 97.69 96 VAL A N 1
ATOM 740 C CA . VAL A 1 96 ? 17.745 -3.300 -11.079 1.00 97.69 96 VAL A CA 1
ATOM 741 C C . VAL A 1 96 ? 16.454 -2.519 -10.851 1.00 97.69 96 VAL A C 1
ATOM 743 O O . VAL A 1 96 ? 16.009 -2.402 -9.702 1.00 97.69 96 VAL A O 1
ATOM 746 N N . ARG A 1 97 ? 15.829 -2.013 -11.925 1.00 97.88 97 ARG A N 1
ATOM 747 C CA . ARG A 1 97 ? 14.519 -1.343 -11.866 1.00 97.88 97 ARG A CA 1
ATOM 748 C C . ARG A 1 97 ? 13.476 -2.282 -11.267 1.00 97.88 97 ARG A C 1
ATOM 750 O O . ARG A 1 97 ? 12.852 -1.916 -10.270 1.00 97.88 97 ARG A O 1
ATOM 757 N N . MET A 1 98 ? 13.353 -3.495 -11.810 1.00 97.69 98 MET A N 1
ATOM 758 C CA . MET A 1 98 ? 12.403 -4.511 -11.354 1.00 97.69 98 MET A CA 1
ATOM 759 C C . MET A 1 98 ? 12.564 -4.807 -9.860 1.00 97.69 98 MET A C 1
ATOM 761 O O . MET A 1 98 ? 11.629 -4.599 -9.086 1.00 97.69 98 MET A O 1
ATOM 765 N N . ARG A 1 99 ? 13.772 -5.191 -9.427 1.00 98.19 99 ARG A N 1
ATOM 766 C CA . ARG A 1 99 ? 14.077 -5.495 -8.020 1.00 98.19 99 ARG A CA 1
ATOM 767 C C . ARG A 1 99 ? 13.719 -4.333 -7.092 1.00 98.19 99 ARG A C 1
ATOM 769 O O . ARG A 1 99 ? 13.123 -4.543 -6.037 1.00 98.19 99 ARG A O 1
ATOM 776 N N . ARG A 1 100 ? 14.065 -3.096 -7.471 1.00 98.25 100 ARG A N 1
ATOM 777 C CA . ARG A 1 100 ? 13.797 -1.900 -6.652 1.00 98.25 100 ARG A CA 1
ATOM 778 C C . ARG A 1 100 ? 12.304 -1.620 -6.506 1.00 98.25 100 ARG A C 1
ATOM 780 O O . ARG A 1 100 ? 11.879 -1.238 -5.414 1.00 98.25 100 ARG A O 1
ATOM 787 N N . VAL A 1 101 ? 11.522 -1.774 -7.575 1.00 98.50 101 VAL A N 1
ATOM 788 C CA . VAL A 1 101 ? 10.077 -1.505 -7.530 1.00 98.50 101 VAL A CA 1
ATOM 789 C C . VAL A 1 101 ? 9.335 -2.613 -6.787 1.00 98.50 101 VAL A C 1
ATOM 791 O O . VAL A 1 101 ? 8.548 -2.295 -5.899 1.00 98.50 101 VAL A O 1
ATOM 794 N N . VAL A 1 102 ? 9.659 -3.887 -7.037 1.00 98.62 102 VAL A N 1
ATOM 795 C CA . VAL A 1 102 ? 9.084 -5.021 -6.290 1.00 98.62 102 VAL A CA 1
ATOM 796 C C . VAL A 1 102 ? 9.373 -4.887 -4.793 1.00 98.62 102 VAL A C 1
ATOM 798 O O . VAL A 1 102 ? 8.455 -4.965 -3.981 1.00 98.62 102 VAL A O 1
ATOM 801 N N . ALA A 1 103 ? 10.618 -4.585 -4.406 1.00 98.44 103 ALA A N 1
ATOM 802 C CA . ALA A 1 103 ? 10.967 -4.384 -2.999 1.00 98.44 103 ALA A CA 1
ATOM 803 C C . ALA A 1 103 ? 10.228 -3.189 -2.367 1.00 98.44 103 ALA A C 1
ATOM 805 O O . ALA A 1 103 ? 9.883 -3.224 -1.187 1.00 98.44 103 ALA A O 1
ATOM 806 N N . MET A 1 104 ? 9.995 -2.118 -3.131 1.00 98.56 104 MET A N 1
ATOM 807 C CA . MET A 1 104 ? 9.223 -0.961 -2.669 1.00 98.56 104 MET A CA 1
ATOM 808 C C . MET A 1 104 ? 7.759 -1.329 -2.404 1.00 98.56 104 MET A C 1
ATOM 810 O O . MET A 1 104 ? 7.247 -0.976 -1.343 1.00 98.56 104 MET A O 1
ATOM 814 N N . LEU A 1 105 ? 7.121 -2.071 -3.312 1.00 98.62 105 LEU A N 1
ATOM 815 C CA . LEU A 1 105 ? 5.751 -2.556 -3.131 1.00 98.62 105 LEU A CA 1
ATOM 816 C C . LEU A 1 105 ? 5.656 -3.541 -1.957 1.00 98.62 105 LEU A C 1
ATOM 818 O O . LEU A 1 105 ? 4.774 -3.403 -1.114 1.00 98.62 105 LEU A O 1
ATOM 822 N N . GLY 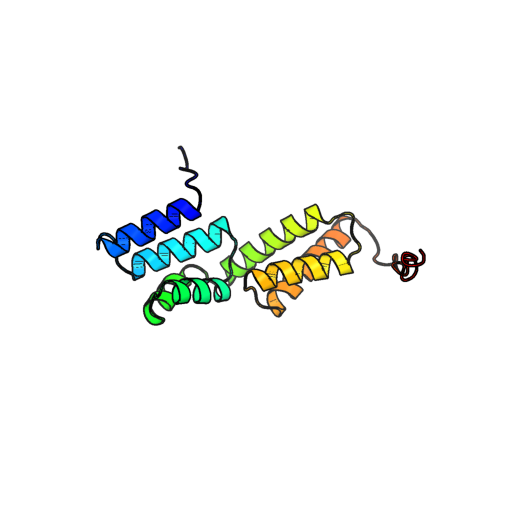A 1 106 ? 6.619 -4.454 -1.813 1.00 98.12 106 GLY A N 1
ATOM 823 C CA . GLY A 1 106 ? 6.666 -5.376 -0.673 1.00 98.12 106 GLY A CA 1
ATOM 824 C C . GLY A 1 106 ? 6.692 -4.652 0.679 1.00 98.12 106 GLY A C 1
ATOM 825 O O . GLY A 1 106 ? 5.940 -5.004 1.584 1.00 98.12 106 GLY A O 1
ATOM 826 N N . ARG A 1 107 ? 7.469 -3.565 0.811 1.00 97.94 107 ARG A N 1
ATOM 827 C CA . ARG A 1 107 ? 7.483 -2.735 2.037 1.00 97.94 107 ARG A CA 1
ATOM 828 C C . ARG A 1 107 ? 6.173 -1.991 2.301 1.00 97.94 107 ARG A C 1
ATOM 830 O O . ARG A 1 107 ? 5.929 -1.593 3.434 1.00 97.94 107 ARG A O 1
ATOM 837 N N . LYS A 1 108 ? 5.346 -1.788 1.276 1.00 97.94 108 LYS A N 1
ATOM 838 C CA . LYS A 1 108 ? 4.002 -1.205 1.403 1.00 97.94 108 LYS A CA 1
ATOM 839 C C . LYS A 1 108 ? 2.922 -2.255 1.686 1.00 97.94 108 LYS A C 1
ATOM 841 O O . LYS A 1 108 ? 1.768 -1.886 1.864 1.00 97.94 108 LYS A O 1
ATOM 846 N N . GLY A 1 109 ? 3.293 -3.535 1.763 1.00 98.00 109 GLY A N 1
ATOM 847 C CA . GLY A 1 109 ? 2.406 -4.640 2.123 1.00 98.00 109 GLY A CA 1
ATOM 848 C C . GLY A 1 109 ? 1.758 -5.360 0.942 1.00 98.00 109 GLY A C 1
ATOM 849 O O . GLY A 1 109 ? 0.960 -6.264 1.177 1.00 98.00 109 GLY A O 1
ATOM 850 N N . TYR A 1 110 ? 2.081 -4.999 -0.303 1.00 98.44 110 TYR A N 1
ATOM 851 C CA . TYR A 1 110 ? 1.555 -5.708 -1.471 1.00 98.44 110 TYR A CA 1
ATOM 852 C C . TYR A 1 110 ? 2.135 -7.121 -1.541 1.00 98.44 110 TYR A C 1
ATOM 854 O O . TYR A 1 110 ? 3.302 -7.350 -1.201 1.00 98.44 110 TYR A O 1
ATOM 862 N N . SER A 1 111 ? 1.326 -8.078 -1.998 1.00 97.75 111 SER A N 1
ATOM 863 C CA . SER A 1 111 ? 1.785 -9.455 -2.169 1.00 97.75 111 SER A CA 1
ATOM 864 C C . SER A 1 111 ? 2.909 -9.534 -3.208 1.00 97.75 111 SER A C 1
ATOM 866 O O . SER A 1 111 ? 2.941 -8.777 -4.181 1.00 97.75 111 SER A O 1
ATOM 868 N N . SER A 1 112 ? 3.840 -10.474 -3.013 1.00 97.00 112 SER A N 1
ATOM 869 C CA . SER A 1 112 ? 4.957 -10.680 -3.946 1.00 97.00 112 SER A CA 1
ATOM 870 C C . SER A 1 112 ? 4.460 -10.973 -5.368 1.00 97.00 112 SER A C 1
ATOM 872 O O . SER A 1 112 ? 4.962 -10.391 -6.326 1.00 97.00 112 SER A O 1
ATOM 874 N N . GLY A 1 113 ? 3.419 -11.806 -5.498 1.00 97.62 113 GLY A N 1
ATOM 875 C CA . GLY A 1 113 ? 2.814 -12.149 -6.787 1.00 97.62 113 GLY A CA 1
ATOM 876 C C . GLY A 1 113 ? 2.270 -10.927 -7.527 1.00 97.62 113 GLY A C 1
ATOM 877 O O . GLY A 1 113 ? 2.669 -10.680 -8.663 1.00 97.62 113 GLY A O 1
ATOM 878 N N . LEU A 1 114 ? 1.438 -10.116 -6.863 1.00 97.81 114 LEU A N 1
ATOM 879 C CA . LEU A 1 114 ? 0.872 -8.900 -7.455 1.00 97.81 114 LEU A CA 1
ATOM 880 C C . LEU A 1 114 ? 1.967 -7.890 -7.827 1.00 97.81 114 LEU A C 1
ATOM 882 O O . LEU A 1 114 ? 1.955 -7.325 -8.920 1.00 97.81 114 LEU A O 1
ATOM 886 N N . ALA A 1 115 ? 2.944 -7.692 -6.937 1.00 98.31 115 ALA A N 1
ATOM 887 C CA . ALA A 1 115 ? 4.048 -6.769 -7.166 1.00 98.31 115 ALA A CA 1
ATOM 888 C C . ALA A 1 115 ? 4.891 -7.167 -8.387 1.00 98.31 115 ALA A C 1
ATOM 890 O O . ALA A 1 115 ? 5.192 -6.319 -9.227 1.00 98.31 115 ALA A O 1
ATOM 891 N N . VAL A 1 116 ? 5.262 -8.445 -8.506 1.00 98.44 116 VAL A N 1
ATOM 892 C CA . VAL A 1 116 ? 6.026 -8.953 -9.655 1.00 98.44 116 VAL A CA 1
ATOM 893 C C . VAL A 1 116 ? 5.206 -8.852 -10.938 1.00 98.44 116 VAL A C 1
ATOM 895 O O . VAL A 1 116 ? 5.721 -8.338 -11.930 1.00 98.44 116 VAL A O 1
ATOM 898 N N . GLN A 1 117 ? 3.939 -9.277 -10.913 1.00 98.38 117 GLN A N 1
ATOM 899 C CA . GLN A 1 117 ? 3.040 -9.220 -12.069 1.00 98.38 117 GLN A CA 1
ATOM 900 C C . GLN A 1 117 ? 2.959 -7.802 -12.644 1.00 98.38 117 GLN A C 1
ATOM 902 O O . GLN A 1 117 ? 3.264 -7.597 -13.818 1.00 98.38 117 GLN A O 1
ATOM 907 N N . ILE A 1 118 ? 2.614 -6.819 -11.807 1.00 98.50 118 ILE A N 1
ATOM 908 C CA . ILE A 1 118 ? 2.457 -5.417 -12.216 1.00 98.50 118 ILE A CA 1
ATOM 909 C C . ILE A 1 118 ? 3.760 -4.852 -12.785 1.00 98.50 118 ILE A C 1
ATOM 911 O O . ILE A 1 118 ? 3.756 -4.162 -13.803 1.00 98.50 118 ILE A O 1
ATOM 915 N N . VAL A 1 119 ? 4.893 -5.119 -12.134 1.00 98.38 119 VAL A N 1
ATOM 916 C CA . VAL A 1 119 ? 6.180 -4.556 -12.562 1.00 98.38 119 VAL A CA 1
ATOM 917 C C . VAL A 1 119 ? 6.631 -5.158 -13.892 1.00 98.38 119 VAL A C 1
ATOM 919 O O . VAL A 1 119 ? 7.110 -4.421 -14.755 1.00 98.38 119 VAL A O 1
ATOM 922 N N . CYS A 1 120 ? 6.452 -6.466 -14.085 1.00 98.00 120 CYS A N 1
ATOM 923 C CA . CYS A 1 120 ? 6.719 -7.125 -15.362 1.00 98.00 120 CYS A CA 1
ATOM 924 C C . CYS A 1 120 ? 5.835 -6.571 -16.482 1.00 98.00 120 CYS A C 1
ATOM 926 O O . CYS A 1 120 ? 6.352 -6.257 -17.553 1.00 98.00 120 CYS A O 1
ATOM 928 N N . GLU A 1 121 ? 4.534 -6.416 -16.221 1.00 98.12 121 GLU A N 1
ATOM 929 C CA . GLU A 1 121 ? 3.563 -5.864 -17.168 1.00 98.12 121 GLU A CA 1
ATOM 930 C C . GLU A 1 121 ? 3.971 -4.453 -17.624 1.00 98.12 121 GLU A C 1
ATOM 932 O O . GLU A 1 121 ? 4.092 -4.195 -18.821 1.00 98.12 121 GLU A O 1
ATOM 937 N N . LEU A 1 122 ? 4.278 -3.557 -16.682 1.00 98.00 122 LEU A N 1
ATOM 938 C CA . LEU A 1 122 ? 4.673 -2.179 -16.990 1.00 98.00 122 LEU A CA 1
ATOM 939 C C . LEU A 1 122 ? 5.999 -2.099 -17.760 1.00 98.00 122 LEU A C 1
ATOM 941 O O . LEU A 1 122 ? 6.121 -1.315 -18.698 1.00 98.00 122 LEU A O 1
ATOM 945 N N . LEU A 1 123 ? 6.994 -2.916 -17.399 1.00 96.50 123 LEU A N 1
ATOM 946 C CA . LEU A 1 123 ? 8.267 -2.968 -18.127 1.00 96.50 123 LEU A CA 1
ATOM 947 C C . LEU A 1 123 ? 8.093 -3.512 -19.552 1.00 96.50 123 LEU A C 1
ATOM 949 O O . LEU A 1 123 ? 8.779 -3.054 -20.464 1.00 96.50 123 LEU A O 1
ATOM 953 N N . ALA A 1 124 ? 7.196 -4.481 -19.754 1.00 95.94 124 ALA A N 1
ATOM 954 C CA . ALA A 1 124 ? 6.870 -4.992 -21.083 1.00 95.94 124 ALA A CA 1
ATOM 955 C C . ALA A 1 124 ? 6.162 -3.927 -21.939 1.00 95.94 124 ALA A C 1
ATOM 957 O O . ALA A 1 124 ? 6.504 -3.757 -23.108 1.00 95.94 124 ALA A O 1
ATOM 958 N N . GLN A 1 125 ? 5.239 -3.160 -21.348 1.00 95.19 125 GLN A N 1
ATOM 959 C CA . GLN A 1 125 ? 4.575 -2.033 -22.011 1.00 95.19 125 GLN A CA 1
ATOM 960 C C . GLN A 1 125 ? 5.570 -0.934 -22.424 1.00 95.19 125 GLN A C 1
ATOM 962 O O . GLN A 1 125 ? 5.485 -0.428 -23.540 1.00 95.19 125 GLN A O 1
ATOM 967 N N . GLU A 1 126 ? 6.545 -0.591 -21.569 1.00 92.81 126 GLU A N 1
ATOM 968 C CA . GLU A 1 126 ? 7.612 0.366 -21.915 1.00 92.81 126 GLU A CA 1
ATOM 969 C C . GLU A 1 126 ? 8.466 -0.120 -23.102 1.00 92.81 126 GLU A C 1
ATOM 971 O O . GLU A 1 126 ? 8.778 0.670 -23.997 1.00 92.81 126 GLU A O 1
ATOM 976 N N . ALA A 1 127 ? 8.821 -1.411 -23.132 1.00 90.19 127 ALA A N 1
ATOM 977 C CA . ALA A 1 127 ? 9.604 -1.999 -24.220 1.00 90.19 127 ALA A CA 1
ATOM 978 C C . ALA A 1 127 ? 8.839 -1.968 -25.554 1.00 90.19 127 ALA A C 1
ATOM 980 O O . ALA A 1 127 ? 9.371 -1.495 -26.560 1.00 90.19 127 ALA A O 1
ATOM 981 N N . ALA A 1 128 ? 7.564 -2.372 -25.538 1.00 89.81 128 ALA A N 1
ATOM 982 C CA . ALA A 1 128 ? 6.695 -2.341 -26.712 1.00 89.81 128 ALA A CA 1
ATOM 983 C C . ALA A 1 128 ? 6.479 -0.913 -27.249 1.00 89.81 128 ALA A C 1
ATOM 985 O O . ALA A 1 128 ? 6.476 -0.706 -28.459 1.00 89.81 128 ALA A O 1
ATOM 986 N N . ALA A 1 129 ? 6.349 0.081 -26.364 1.00 85.25 129 ALA A N 1
ATOM 987 C CA . ALA A 1 129 ? 6.172 1.482 -26.752 1.00 85.25 129 ALA A CA 1
ATOM 988 C C . ALA A 1 129 ? 7.442 2.125 -27.338 1.00 85.25 129 ALA A C 1
ATOM 990 O O . ALA A 1 129 ? 7.347 3.064 -28.123 1.00 85.25 129 ALA A O 1
ATOM 991 N N . THR A 1 130 ? 8.627 1.639 -26.955 1.00 77.38 130 THR A N 1
ATOM 992 C CA . THR A 1 130 ? 9.914 2.204 -27.399 1.00 77.38 130 THR A CA 1
ATOM 993 C C . THR A 1 130 ? 10.403 1.571 -28.711 1.00 77.38 130 THR A C 1
ATOM 995 O O . THR A 1 130 ? 11.343 2.075 -29.314 1.00 77.38 130 THR A O 1
ATOM 998 N N . GLY A 1 131 ? 9.781 0.477 -29.178 1.00 62.53 131 GLY A N 1
ATOM 999 C CA . GLY A 1 131 ? 10.253 -0.275 -30.350 1.00 62.53 131 GLY A CA 1
ATOM 1000 C C . GLY A 1 131 ? 11.648 -0.886 -30.157 1.00 62.53 131 GLY A C 1
ATOM 1001 O O . GLY A 1 131 ? 12.317 -1.209 -31.133 1.00 62.53 131 GLY A O 1
ATOM 1002 N N . SER A 1 132 ? 12.096 -1.004 -28.903 1.00 55.41 132 SER A N 1
ATOM 1003 C CA . SER A 1 132 ? 13.413 -1.528 -28.546 1.00 55.41 132 SER A CA 1
ATOM 1004 C C . SER A 1 132 ? 13.326 -3.044 -28.372 1.00 55.41 132 SER A C 1
ATOM 1006 O O . SER A 1 132 ? 12.619 -3.534 -27.488 1.00 55.41 132 SER A O 1
ATOM 1008 N N . ASP A 1 133 ? 14.017 -3.771 -29.247 1.00 49.00 133 ASP A N 1
ATOM 1009 C CA . ASP A 1 133 ? 14.202 -5.224 -29.206 1.00 49.00 133 ASP A CA 1
ATOM 1010 C C . ASP A 1 133 ? 15.018 -5.606 -27.948 1.00 49.00 133 ASP A C 1
ATOM 1012 O O . ASP A 1 133 ? 16.072 -5.005 -27.715 1.00 49.00 133 ASP A O 1
ATOM 1016 N N . PRO A 1 134 ? 14.578 -6.545 -27.082 1.00 49.91 134 PRO A N 1
ATOM 1017 C CA . PRO A 1 134 ? 15.235 -6.824 -25.800 1.00 49.91 134 PRO A CA 1
ATOM 1018 C C . PRO A 1 134 ? 16.498 -7.698 -25.937 1.00 49.91 134 PRO A C 1
ATOM 1020 O O . PRO A 1 134 ? 16.640 -8.710 -25.250 1.00 49.91 134 PRO A O 1
ATOM 1023 N N . ALA A 1 135 ? 17.441 -7.294 -26.785 1.00 49.56 135 ALA A N 1
ATOM 1024 C CA . ALA A 1 135 ? 18.760 -7.906 -26.908 1.00 49.56 135 ALA A CA 1
ATOM 1025 C C . ALA A 1 135 ? 19.857 -6.846 -26.716 1.00 49.56 135 ALA A C 1
ATOM 1027 O O . ALA A 1 135 ? 20.384 -6.301 -27.679 1.00 49.56 135 ALA A O 1
ATOM 1028 N N . GLY A 1 136 ? 20.204 -6.544 -25.462 1.00 48.06 136 GLY A N 1
ATOM 1029 C CA . GLY A 1 136 ? 21.345 -5.675 -25.157 1.00 48.06 136 GLY A CA 1
ATOM 1030 C C . GLY A 1 136 ? 21.326 -5.110 -23.743 1.00 48.06 136 GLY A C 1
ATOM 1031 O O . GLY A 1 136 ? 20.797 -4.030 -23.527 1.00 48.06 136 GLY A O 1
ATOM 1032 N N . ASP A 1 137 ? 21.814 -5.893 -22.780 1.00 48.88 137 ASP A N 1
ATOM 1033 C CA . ASP A 1 137 ? 22.858 -5.463 -21.832 1.00 48.88 137 ASP A CA 1
ATOM 1034 C C . ASP A 1 137 ? 23.107 -6.592 -20.827 1.00 48.88 137 ASP A C 1
ATOM 1036 O O . ASP A 1 137 ? 22.537 -6.668 -19.738 1.00 48.88 137 ASP A O 1
ATOM 1040 N N . GLN A 1 138 ? 23.963 -7.522 -21.245 1.00 51.41 138 GLN A N 1
ATOM 1041 C CA . GLN A 1 138 ? 24.854 -8.219 -20.328 1.00 51.41 138 GLN A CA 1
ATOM 1042 C C . GLN A 1 138 ? 26.092 -7.341 -20.180 1.00 51.41 138 GLN A C 1
ATOM 1044 O O . GLN A 1 138 ? 27.079 -7.589 -20.857 1.00 51.41 138 GLN A O 1
ATOM 1049 N N . ASP A 1 139 ? 26.039 -6.321 -19.326 1.00 49.59 139 ASP A N 1
ATOM 1050 C CA . ASP A 1 139 ? 27.244 -5.880 -18.629 1.00 49.59 139 ASP A CA 1
ATOM 1051 C C . ASP A 1 139 ? 26.893 -5.060 -17.382 1.00 49.59 139 ASP A C 1
ATOM 1053 O O . ASP A 1 139 ? 26.497 -3.906 -17.457 1.00 49.59 139 ASP A O 1
ATOM 1057 N N . ASP A 1 140 ? 27.006 -5.699 -16.221 1.00 51.66 140 ASP A N 1
ATOM 1058 C CA . ASP A 1 140 ? 27.248 -5.031 -14.936 1.00 51.66 140 ASP A CA 1
ATOM 1059 C C . ASP A 1 140 ? 28.163 -5.960 -14.107 1.00 51.66 140 ASP A C 1
ATOM 1061 O O . ASP A 1 140 ? 27.930 -6.273 -12.935 1.00 51.66 140 ASP A O 1
ATOM 1065 N N . ARG A 1 141 ? 29.225 -6.467 -14.758 1.00 50.25 141 ARG A N 1
ATOM 1066 C CA . ARG A 1 141 ? 30.431 -6.959 -14.080 1.00 50.25 141 ARG A CA 1
ATOM 1067 C C . ARG A 1 141 ? 31.494 -5.854 -14.101 1.00 50.25 141 ARG A C 1
ATOM 1069 O O . ARG A 1 141 ? 32.441 -5.911 -14.869 1.00 50.25 141 ARG A O 1
ATOM 1076 N N . ALA A 1 142 ? 31.348 -4.892 -13.199 1.00 46.94 142 ALA A N 1
ATOM 1077 C CA . ALA A 1 142 ? 32.411 -4.028 -12.676 1.00 46.94 142 ALA A CA 1
ATOM 1078 C C . ALA A 1 142 ? 31.867 -3.441 -11.357 1.00 46.94 142 ALA A C 1
ATOM 1080 O O . ALA A 1 142 ? 30.733 -2.982 -11.317 1.00 46.94 142 ALA A O 1
ATOM 1081 N N . ASP A 1 143 ? 32.492 -3.467 -10.189 1.00 50.47 143 ASP A N 1
ATOM 1082 C CA . ASP A 1 143 ? 33.845 -3.797 -9.782 1.00 50.47 143 ASP A CA 1
ATOM 1083 C C . ASP A 1 143 ? 33.779 -4.293 -8.329 1.00 50.47 143 ASP A C 1
ATOM 1085 O O . ASP A 1 143 ? 33.229 -3.629 -7.447 1.00 50.47 143 ASP A O 1
ATOM 1089 N N . LEU A 1 144 ? 34.376 -5.454 -8.070 1.00 52.47 144 LEU A N 1
ATOM 1090 C CA . LEU A 1 144 ? 34.849 -5.856 -6.746 1.00 52.47 144 LEU A CA 1
ATOM 1091 C C . LEU A 1 144 ? 36.381 -5.822 -6.773 1.00 52.47 144 LEU A C 1
ATOM 1093 O O . LEU A 1 144 ? 37.010 -6.871 -6.778 1.00 52.47 144 LEU A O 1
ATOM 1097 N N . SER A 1 145 ? 36.986 -4.634 -6.798 1.00 54.88 145 SER A N 1
ATOM 1098 C CA . SER A 1 145 ? 38.378 -4.426 -6.359 1.00 54.88 145 SER A CA 1
ATOM 1099 C C . SER A 1 145 ? 38.712 -2.937 -6.359 1.00 54.88 145 SER A C 1
ATOM 1101 O O . SER A 1 145 ? 38.972 -2.353 -7.403 1.00 54.88 145 SER A O 1
ATOM 1103 N N . GLY A 1 146 ? 38.694 -2.306 -5.187 1.00 51.47 146 GLY A N 1
ATOM 1104 C CA . GLY A 1 146 ? 39.031 -0.887 -5.077 1.00 51.47 146 GLY A CA 1
ATOM 1105 C C . GLY A 1 146 ? 38.814 -0.311 -3.687 1.00 51.47 146 GLY A C 1
ATOM 1106 O O . GLY A 1 146 ? 38.218 0.751 -3.540 1.00 51.47 146 GLY A O 1
ATOM 1107 N N . ARG A 1 147 ? 39.241 -1.026 -2.643 1.00 48.62 147 ARG A N 1
ATOM 1108 C CA . ARG A 1 147 ? 39.417 -0.426 -1.317 1.00 48.62 147 ARG A CA 1
ATOM 1109 C C . ARG A 1 147 ? 40.710 -0.936 -0.698 1.00 48.62 147 ARG A C 1
ATOM 1111 O O . ARG A 1 147 ? 40.711 -1.673 0.279 1.00 48.62 147 ARG A O 1
ATOM 1118 N N . GLU A 1 148 ? 41.813 -0.532 -1.317 1.00 47.81 148 GLU A N 1
ATOM 1119 C CA . GLU A 1 148 ? 43.063 -0.336 -0.594 1.00 47.81 148 GLU A CA 1
ATOM 1120 C C . GLU A 1 148 ? 42.866 0.874 0.322 1.00 47.81 148 GLU A C 1
ATOM 1122 O O . GLU A 1 148 ? 42.792 2.002 -0.159 1.00 47.81 148 GLU A O 1
ATOM 1127 N N . PHE A 1 149 ? 42.685 0.641 1.625 1.00 46.97 149 PHE A N 1
ATOM 1128 C CA . PHE A 1 149 ? 43.006 1.632 2.655 1.00 46.97 149 PHE A CA 1
ATOM 1129 C C . PHE A 1 149 ? 43.041 0.972 4.042 1.00 46.97 149 PHE A C 1
ATOM 1131 O O . PHE A 1 149 ? 42.037 0.991 4.751 1.00 46.97 149 PHE A O 1
ATOM 1138 N N . PHE A 1 150 ? 44.174 0.362 4.414 1.00 43.88 150 PHE A N 1
ATOM 1139 C CA . PHE A 1 150 ? 44.736 0.477 5.770 1.00 43.88 150 PHE A CA 1
ATOM 1140 C C . PHE A 1 150 ? 46.161 -0.109 5.842 1.00 43.88 150 PHE A C 1
ATOM 1142 O O . PHE A 1 150 ? 46.355 -1.286 5.549 1.00 43.88 150 PHE A O 1
ATOM 1149 N N . GLY A 1 151 ? 47.110 0.734 6.249 1.00 40.50 151 GLY A N 1
ATOM 1150 C CA . GLY A 1 151 ? 48.556 0.515 6.416 1.00 40.50 151 GLY A CA 1
ATOM 1151 C C . GLY A 1 151 ? 49.244 1.836 6.040 1.00 40.50 151 GLY A C 1
ATOM 1152 O O . GLY A 1 151 ? 49.026 2.312 4.931 1.00 40.50 151 GLY A O 1
ATOM 1153 N N . ASP A 1 152 ? 49.950 2.572 6.894 1.00 42.09 152 ASP A N 1
ATOM 1154 C CA . ASP A 1 152 ? 50.675 2.238 8.122 1.00 42.09 152 ASP A CA 1
ATOM 1155 C C . ASP A 1 152 ? 50.975 3.524 8.934 1.00 42.09 152 ASP A C 1
ATOM 1157 O O . ASP A 1 152 ? 50.820 4.632 8.410 1.00 42.09 152 ASP A O 1
ATOM 1161 N N . ASP A 1 153 ? 51.454 3.295 10.166 1.00 42.78 153 ASP A N 1
ATOM 1162 C CA . ASP A 1 153 ? 52.222 4.161 11.094 1.00 42.78 153 ASP A CA 1
ATOM 1163 C C . ASP A 1 153 ? 51.522 5.277 11.900 1.00 42.78 153 ASP A C 1
ATOM 1165 O O . ASP A 1 153 ? 51.265 6.392 11.388 1.00 42.78 153 ASP A O 1
#

Organism: NCBI:txid1259133

Secondary structure (DSSP, 8-state):
-------HHHHHHHHHHHHHTTSS-HHHHHHHHHHHHHHHH---HHHHHHHHHHTT--HHHHHHHHTTS-HHHHHHHHHHHHHHHHHTTTTS-HHHHHHHHHHHHHHTT--HHHHHHHHHHHHHHHHHHHT--S---------S---------